Protein AF-A0A1G2M291-F1 (afdb_monomer_lite)

Organism: NCBI:txid1802301

Sequence (105 aa):
MGYFELTREQKRWRAVFETLRLKPVAMWSKGFGILQIVGGILLIAGMFTQVAALFFAIISLAEIFIEYREPAILKRNIVFYLLIFVMSLSLLFSGAGFYAFDLPL

pLDDT: mean 79.16, std 12.07, range [50.78, 95.5]

Radius of gyration: 14.69 Å; chains: 1; bounding box: 37×26×37 Å

InterPro domains:
  IPR032808 DoxX family [PF07681] (16-66)

Foldseek 3Di:
DVVVVLVVQLVLQLVVCVVVVPPPSNVCSVVVVVLLVVLVVCLVQLHPLLVSLVVQLVVLVSVLVCCVVPVPSDDDHSVVSVVSNVVSVCCNVVPSPPPHPDDDD

Structure (mmCIF, N/CA/C/O backbone):
data_AF-A0A1G2M291-F1
#
_entry.id   AF-A0A1G2M291-F1
#
loop_
_atom_site.group_PDB
_atom_site.id
_atom_site.type_symbol
_atom_site.label_atom_id
_atom_site.label_alt_id
_atom_site.label_comp_id
_atom_site.label_asym_id
_atom_site.label_entity_id
_atom_site.label_seq_id
_atom_site.pdbx_PDB_ins_code
_atom_site.Cartn_x
_atom_site.Cartn_y
_atom_site.Cartn_z
_atom_site.occupancy
_atom_site.B_iso_or_equiv
_atom_site.auth_seq_id
_atom_site.auth_comp_id
_atom_site.auth_asym_id
_atom_site.auth_atom_id
_atom_site.pdbx_PDB_model_num
ATOM 1 N N . MET A 1 1 ? 8.135 -15.511 16.922 1.00 51.06 1 MET A N 1
ATOM 2 C CA . MET A 1 1 ? 7.365 -14.280 17.227 1.00 51.06 1 MET A CA 1
ATOM 3 C C . MET A 1 1 ? 6.412 -13.848 16.099 1.00 51.06 1 MET A C 1
ATOM 5 O O . MET A 1 1 ? 5.336 -13.371 16.430 1.00 51.06 1 MET A O 1
ATOM 9 N N . GLY A 1 2 ? 6.705 -14.083 14.809 1.00 53.91 2 GLY A N 1
ATOM 10 C CA . GLY A 1 2 ? 5.862 -13.608 13.686 1.00 53.91 2 GLY A CA 1
ATOM 11 C C . GLY A 1 2 ? 4.429 -14.171 13.564 1.00 53.91 2 GLY A C 1
ATOM 12 O O . GLY A 1 2 ? 3.543 -13.468 13.091 1.00 53.91 2 GLY A O 1
ATOM 13 N N . TYR A 1 3 ? 4.139 -15.388 14.047 1.00 53.00 3 TYR A N 1
ATOM 14 C CA . TYR A 1 3 ? 2.785 -15.976 13.942 1.00 53.00 3 TYR A CA 1
ATOM 15 C C . TYR A 1 3 ? 1.712 -15.197 14.737 1.00 53.00 3 TYR A C 1
ATOM 17 O O . TYR A 1 3 ? 0.544 -15.127 14.344 1.00 53.00 3 TYR A O 1
ATOM 25 N N . PHE A 1 4 ? 2.112 -14.553 15.839 1.00 55.66 4 PHE A N 1
ATOM 26 C CA . PHE A 1 4 ? 1.222 -13.713 16.646 1.00 55.66 4 PHE A CA 1
ATOM 27 C C . PHE A 1 4 ? 0.941 -12.347 16.005 1.00 55.66 4 PHE A C 1
ATOM 29 O O . PHE A 1 4 ? -0.071 -11.720 16.316 1.00 55.66 4 PHE A O 1
ATOM 36 N N . GLU A 1 5 ? 1.807 -11.876 15.105 1.00 60.31 5 GLU A N 1
ATOM 37 C CA . GLU A 1 5 ? 1.601 -10.608 14.400 1.00 60.31 5 GLU A CA 1
ATOM 38 C C . GLU A 1 5 ? 0.634 -10.778 13.228 1.00 60.31 5 GLU A C 1
ATOM 40 O O . GLU A 1 5 ? -0.327 -10.017 13.133 1.00 60.31 5 GLU A O 1
ATOM 45 N N . LEU A 1 6 ? 0.789 -11.857 12.451 1.00 61.41 6 LEU A N 1
ATOM 46 C CA . LEU A 1 6 ? -0.142 -12.243 11.381 1.00 61.41 6 LEU A CA 1
ATOM 47 C C . LEU A 1 6 ? -1.584 -12.390 11.890 1.00 61.41 6 LEU A C 1
ATOM 49 O O . LEU A 1 6 ? -2.534 -11.946 11.249 1.00 61.41 6 LEU A O 1
ATOM 53 N N . THR A 1 7 ? -1.767 -12.977 13.074 1.00 66.00 7 THR A N 1
ATOM 54 C CA . THR A 1 7 ? -3.100 -13.145 13.676 1.00 66.00 7 THR A CA 1
ATOM 55 C C . THR A 1 7 ? -3.695 -11.837 14.206 1.00 66.00 7 THR A C 1
ATOM 57 O O . THR A 1 7 ? -4.913 -11.657 14.145 1.00 66.00 7 THR A O 1
ATOM 60 N N . ARG A 1 8 ? -2.875 -10.897 14.697 1.00 68.50 8 ARG A N 1
ATOM 61 C CA . ARG A 1 8 ? -3.330 -9.550 15.097 1.00 68.50 8 ARG A CA 1
ATOM 62 C C . ARG A 1 8 ? -3.703 -8.699 13.887 1.00 68.50 8 ARG A C 1
ATOM 64 O O . ARG A 1 8 ? -4.733 -8.031 13.906 1.00 68.50 8 ARG A O 1
ATOM 71 N N . GLU A 1 9 ? -2.905 -8.767 12.831 1.00 70.69 9 GLU A N 1
ATOM 72 C CA . GLU A 1 9 ? -3.157 -8.072 11.574 1.00 70.69 9 GLU A CA 1
ATOM 73 C C . GLU A 1 9 ? -4.427 -8.584 10.887 1.00 70.69 9 GLU A C 1
ATOM 75 O O . GLU A 1 9 ? -5.279 -7.786 10.501 1.00 70.69 9 GLU A O 1
ATOM 80 N N . GLN A 1 10 ? -4.647 -9.904 10.863 1.00 70.81 10 GLN A N 1
ATOM 81 C CA . GLN A 1 10 ? -5.901 -10.487 10.377 1.00 70.81 10 GLN A CA 1
ATOM 82 C C . GLN A 1 10 ? -7.130 -9.988 11.147 1.00 70.81 10 GLN A C 1
ATOM 84 O O . GLN A 1 10 ? -8.150 -9.695 10.528 1.00 70.81 10 GLN A O 1
ATOM 89 N N . LYS A 1 11 ? -7.064 -9.874 12.482 1.00 75.00 11 LYS A N 1
ATOM 90 C CA . LYS A 1 11 ? -8.174 -9.319 13.281 1.00 75.00 11 LYS A CA 1
ATOM 91 C C . LYS A 1 11 ? -8.475 -7.865 12.912 1.00 75.00 11 LYS A C 1
ATOM 93 O O . LYS A 1 11 ? -9.639 -7.485 12.866 1.00 75.00 11 LYS A O 1
ATOM 98 N N . ARG A 1 12 ? -7.444 -7.078 12.609 1.00 73.56 12 ARG A N 1
ATOM 99 C CA . ARG A 1 12 ? -7.582 -5.667 12.234 1.00 73.56 12 ARG A CA 1
ATOM 100 C C . ARG A 1 12 ? -8.198 -5.501 10.850 1.00 73.56 12 ARG A C 1
ATOM 102 O O . ARG A 1 12 ? -9.154 -4.751 10.697 1.00 73.56 12 ARG A O 1
ATOM 109 N N . TRP A 1 13 ? -7.721 -6.273 9.873 1.00 70.44 13 TRP A N 1
ATOM 110 C CA . TRP A 1 13 ? -8.335 -6.316 8.546 1.00 70.44 13 TRP A CA 1
ATOM 111 C C . TRP A 1 13 ? -9.792 -6.759 8.618 1.00 70.44 13 TRP A C 1
ATOM 113 O O . TRP A 1 13 ? -10.624 -6.207 7.912 1.00 70.44 13 TRP A O 1
ATOM 123 N N . ARG A 1 14 ? -10.139 -7.689 9.516 1.00 75.06 14 ARG A N 1
ATOM 124 C CA . ARG A 1 14 ? -11.546 -8.036 9.750 1.00 75.06 14 ARG A CA 1
ATOM 125 C C . ARG A 1 14 ? -12.369 -6.850 10.244 1.00 75.06 14 ARG A C 1
ATOM 127 O O . ARG A 1 14 ? -13.426 -6.620 9.676 1.00 75.06 14 ARG A O 1
ATOM 134 N N . ALA A 1 15 ? -11.875 -6.082 11.215 1.00 74.69 15 ALA A N 1
ATOM 135 C CA . ALA A 1 15 ? -12.567 -4.882 11.692 1.00 74.69 15 ALA A CA 1
ATOM 136 C C . ALA A 1 15 ? -12.787 -3.854 10.564 1.00 74.69 15 ALA A C 1
ATOM 138 O O . ALA A 1 15 ? -13.878 -3.312 10.434 1.00 74.69 15 ALA A O 1
ATOM 139 N N . VAL A 1 16 ? -11.792 -3.660 9.690 1.00 70.62 16 VAL A N 1
ATOM 140 C CA . VAL A 1 16 ? -11.902 -2.784 8.508 1.00 70.62 16 VAL A CA 1
ATOM 141 C C . VAL A 1 16 ? -12.916 -3.315 7.486 1.00 70.62 16 VAL A C 1
ATOM 143 O O . VAL A 1 16 ? -13.743 -2.572 6.969 1.00 70.62 16 VAL A O 1
ATOM 146 N N . PHE A 1 17 ? -12.897 -4.612 7.180 1.00 74.75 17 PHE A N 1
ATOM 147 C CA . PHE A 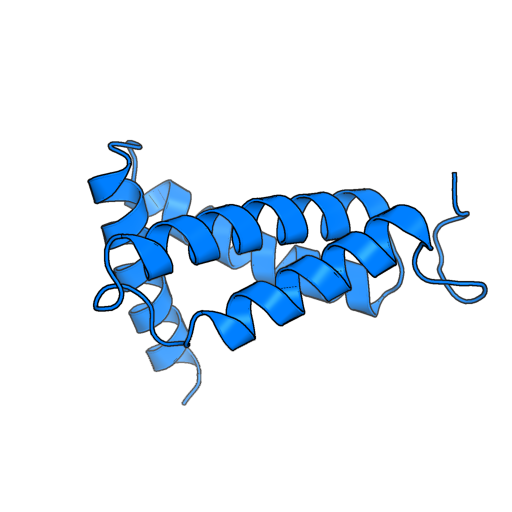1 17 ? -13.870 -5.198 6.254 1.00 74.75 17 PHE A CA 1
ATOM 148 C C . PHE A 1 17 ? -15.293 -5.212 6.837 1.00 74.75 17 PHE A C 1
ATOM 150 O O . PHE A 1 17 ? -16.260 -5.096 6.083 1.00 74.75 17 PHE A O 1
ATOM 157 N N . GLU A 1 18 ? -15.437 -5.314 8.161 1.00 76.25 18 GLU A N 1
ATOM 158 C CA . GLU A 1 18 ? -16.716 -5.185 8.866 1.00 76.25 18 GLU A CA 1
ATOM 159 C C . GLU A 1 18 ? -17.269 -3.757 8.798 1.00 76.25 18 GLU A C 1
ATOM 161 O O . GLU A 1 18 ? -18.445 -3.598 8.459 1.00 76.25 18 GLU A O 1
ATOM 166 N N . THR A 1 19 ? -16.444 -2.726 9.026 1.00 71.88 19 THR A N 1
AT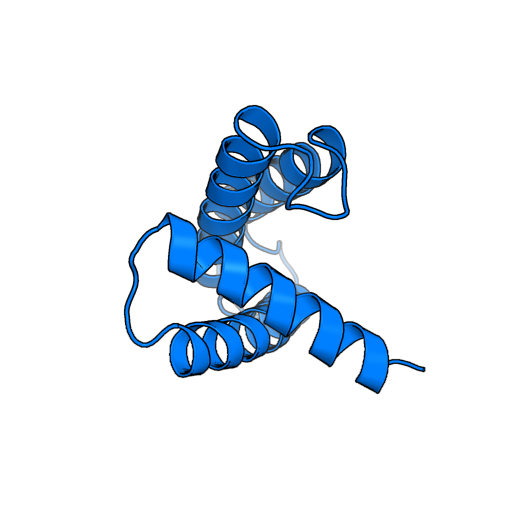OM 167 C CA . THR A 1 19 ? -16.868 -1.321 8.866 1.00 71.88 19 THR A CA 1
ATOM 168 C C . THR A 1 19 ? -17.224 -0.997 7.416 1.00 71.88 19 THR A C 1
ATOM 170 O O . THR A 1 19 ? -18.214 -0.312 7.162 1.00 71.88 19 THR A O 1
ATOM 173 N N . LEU A 1 20 ? -16.509 -1.581 6.452 1.00 69.25 20 LEU A N 1
ATOM 174 C CA . LEU A 1 20 ? -16.811 -1.471 5.020 1.00 69.25 20 LEU A CA 1
ATOM 175 C C . LEU A 1 20 ? -17.977 -2.371 4.553 1.00 69.25 20 LEU A C 1
ATOM 177 O O . LEU A 1 20 ? -18.319 -2.359 3.372 1.00 69.25 20 LEU A O 1
ATOM 181 N N . ARG A 1 21 ? -18.606 -3.152 5.451 1.00 70.75 21 ARG A N 1
ATOM 182 C CA . ARG A 1 21 ? -19.682 -4.129 5.159 1.00 70.75 21 ARG A CA 1
ATOM 183 C C . ARG A 1 21 ? -19.342 -5.161 4.066 1.00 70.75 21 ARG A C 1
ATOM 185 O O . ARG A 1 21 ? -20.242 -5.752 3.465 1.00 70.75 21 ARG A O 1
ATOM 192 N N . LEU A 1 22 ? -18.063 -5.448 3.839 1.00 65.31 22 LEU A N 1
ATOM 193 C CA . LEU A 1 22 ? -17.606 -6.396 2.823 1.00 65.31 22 LEU A CA 1
ATOM 194 C C . LEU A 1 22 ? -17.673 -7.836 3.356 1.00 65.31 22 LEU A C 1
ATOM 196 O O . LEU A 1 22 ? -16.783 -8.313 4.060 1.00 65.31 22 LEU A O 1
ATOM 200 N N . LYS A 1 23 ? -18.742 -8.563 3.014 1.00 65.94 23 LYS A N 1
ATOM 201 C CA . LYS A 1 23 ? -18.866 -10.005 3.293 1.00 65.94 23 LYS A CA 1
ATOM 202 C C . LYS A 1 23 ? -18.339 -10.827 2.104 1.00 65.94 23 LYS A C 1
ATOM 204 O O . LYS A 1 23 ? -18.609 -10.451 0.967 1.00 65.94 23 LYS A O 1
ATOM 209 N N . PRO A 1 24 ? -17.642 -11.962 2.320 1.00 68.38 24 PRO A N 1
ATOM 210 C CA . PRO A 1 24 ? -17.239 -12.571 3.595 1.00 68.38 24 PRO A CA 1
ATOM 211 C C . PRO A 1 24 ? -15.868 -12.092 4.131 1.00 68.38 24 PRO A C 1
ATOM 213 O O . PRO A 1 24 ? -14.806 -12.446 3.621 1.00 68.38 24 PRO A O 1
ATOM 216 N N . VAL A 1 25 ? -15.900 -11.360 5.249 1.00 65.25 25 VAL A N 1
ATOM 217 C CA . VAL A 1 25 ? -14.772 -10.695 5.945 1.00 65.25 25 VAL A CA 1
ATOM 218 C C . VAL A 1 25 ? -13.567 -11.623 6.205 1.00 65.25 25 VAL A C 1
ATOM 220 O O . VAL A 1 25 ? -12.406 -11.249 6.023 1.00 65.25 25 VAL A O 1
ATOM 223 N N . ALA A 1 26 ? -13.814 -12.870 6.620 1.00 65.94 26 ALA A N 1
ATOM 224 C CA . ALA A 1 26 ? -12.752 -13.819 6.965 1.00 65.94 26 ALA A CA 1
ATOM 225 C C . ALA A 1 26 ? -11.940 -14.296 5.748 1.00 65.94 26 ALA A C 1
ATOM 227 O O . ALA A 1 26 ? -10.743 -14.552 5.880 1.00 65.94 26 ALA A O 1
ATOM 228 N N . MET A 1 27 ? -12.573 -14.399 4.577 1.00 70.88 27 MET A N 1
ATOM 229 C CA . MET A 1 27 ? -11.906 -14.785 3.333 1.00 70.88 27 MET A CA 1
ATOM 230 C C . MET A 1 27 ? -11.118 -13.604 2.766 1.00 70.88 27 MET A C 1
ATOM 232 O O . MET A 1 27 ? -9.930 -13.755 2.484 1.00 70.88 27 MET A O 1
ATOM 236 N N . TRP A 1 28 ? -11.739 -12.418 2.717 1.00 70.25 28 TRP A N 1
ATOM 237 C CA . TRP A 1 28 ? -11.087 -11.184 2.271 1.00 70.25 28 TRP A CA 1
ATOM 238 C C . TRP A 1 28 ? -9.851 -10.858 3.114 1.00 70.25 28 TRP A C 1
ATOM 240 O O . TRP A 1 28 ? -8.785 -10.654 2.550 1.00 70.25 28 TRP A O 1
ATOM 250 N N . SER A 1 29 ? -9.929 -10.945 4.449 1.00 71.94 29 SER A N 1
ATOM 251 C CA . SER A 1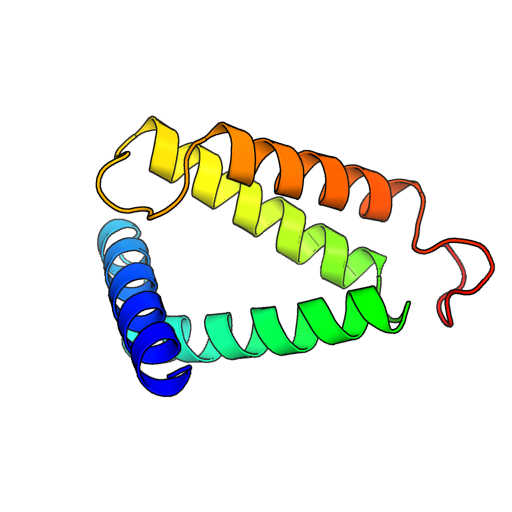 29 ? -8.769 -10.691 5.329 1.00 71.94 29 SER A CA 1
ATOM 252 C C . SER A 1 29 ? -7.574 -11.623 5.087 1.00 71.94 29 SER A C 1
ATOM 254 O O . SER A 1 29 ? -6.430 -11.177 5.145 1.00 71.94 29 SER A O 1
ATOM 256 N N . LYS A 1 30 ? -7.811 -12.908 4.788 1.00 75.44 30 LYS A N 1
ATOM 257 C CA . LYS A 1 30 ? -6.731 -13.857 4.473 1.00 75.44 30 LYS A CA 1
ATOM 258 C C . LYS A 1 30 ? -6.149 -13.603 3.086 1.00 75.44 30 LYS A C 1
ATOM 260 O O . LYS A 1 30 ? -4.930 -13.565 2.948 1.00 75.44 30 LYS A O 1
ATOM 265 N N . GLY A 1 31 ? -7.011 -13.415 2.085 1.00 79.56 31 GLY A N 1
ATOM 266 C CA . GLY A 1 31 ? -6.592 -13.131 0.712 1.00 79.56 31 GLY A CA 1
ATOM 267 C C . GLY A 1 31 ? -5.777 -11.844 0.621 1.00 79.56 31 GLY A C 1
ATOM 268 O O . GLY A 1 31 ? -4.741 -11.815 -0.033 1.00 79.56 31 GLY A O 1
ATOM 269 N N . PHE A 1 32 ? -6.182 -10.816 1.364 1.00 80.19 32 PHE A N 1
ATOM 270 C CA . PHE A 1 32 ? -5.489 -9.534 1.411 1.00 80.19 32 PHE A CA 1
ATOM 271 C C . PHE A 1 32 ? -4.086 -9.640 2.014 1.00 80.19 32 PHE A C 1
ATOM 273 O O . PHE A 1 32 ? -3.140 -9.092 1.459 1.00 80.19 32 PHE A O 1
ATOM 280 N N . GLY A 1 33 ? -3.927 -10.401 3.104 1.00 82.50 33 GLY A N 1
ATOM 281 C CA . GLY A 1 33 ? -2.608 -10.651 3.692 1.00 82.50 33 GLY A CA 1
ATOM 282 C C . GLY A 1 33 ? -1.672 -11.401 2.738 1.00 82.50 33 GLY A C 1
ATOM 283 O O . GLY A 1 33 ? -0.501 -11.053 2.622 1.00 82.50 33 GLY A O 1
ATOM 284 N N . ILE A 1 34 ? -2.191 -12.390 2.001 1.00 85.44 34 ILE A N 1
ATOM 285 C CA . ILE A 1 34 ? -1.411 -13.105 0.977 1.00 85.44 34 ILE A CA 1
ATOM 286 C C . ILE A 1 34 ? -1.017 -12.150 -0.156 1.00 85.44 34 ILE A C 1
ATOM 288 O O . ILE A 1 34 ? 0.149 -12.124 -0.541 1.00 85.44 34 ILE A O 1
ATOM 292 N N . LEU A 1 35 ? -1.953 -11.335 -0.651 1.00 86.12 35 LEU A N 1
ATOM 293 C CA . LEU A 1 35 ? -1.687 -10.346 -1.699 1.00 86.12 35 LEU A CA 1
ATOM 294 C C . LEU A 1 35 ? -0.649 -9.304 -1.277 1.00 86.12 35 LEU A C 1
ATOM 296 O O . LEU A 1 35 ? 0.184 -8.937 -2.094 1.00 86.12 35 LEU A O 1
ATOM 300 N N . GLN A 1 36 ? -0.645 -8.860 -0.018 1.00 86.81 36 GLN A N 1
ATOM 301 C CA . GLN A 1 36 ? 0.392 -7.952 0.481 1.00 86.81 36 GLN A CA 1
ATOM 302 C C . GLN A 1 36 ? 1.772 -8.606 0.512 1.00 86.81 36 GLN A C 1
ATOM 304 O O . GLN A 1 36 ? 2.747 -7.983 0.103 1.00 86.81 36 GLN A O 1
ATOM 309 N N . ILE A 1 37 ? 1.870 -9.862 0.956 1.00 87.94 37 ILE A N 1
ATOM 310 C CA . ILE A 1 37 ? 3.151 -10.580 0.982 1.00 87.94 37 ILE A CA 1
ATOM 311 C C . ILE A 1 37 ? 3.659 -10.798 -0.445 1.00 87.94 37 ILE A C 1
ATOM 313 O O . ILE A 1 37 ? 4.797 -10.452 -0.754 1.00 87.94 37 ILE A O 1
ATOM 317 N N . VAL A 1 38 ? 2.808 -11.329 -1.326 1.00 89.31 38 VAL A N 1
ATOM 318 C CA . VAL A 1 38 ? 3.163 -11.588 -2.728 1.00 89.31 38 VAL A CA 1
ATOM 319 C C . VAL A 1 38 ? 3.487 -10.281 -3.452 1.00 89.31 38 VAL A C 1
ATOM 321 O O . VAL A 1 38 ? 4.519 -10.191 -4.105 1.00 89.31 38 VAL A O 1
ATOM 324 N N . GLY A 1 39 ? 2.662 -9.247 -3.288 1.00 86.50 39 GLY A N 1
ATOM 325 C CA . GLY A 1 39 ? 2.884 -7.928 -3.877 1.00 86.50 39 GLY A CA 1
ATOM 326 C C . GLY A 1 39 ? 4.173 -7.272 -3.385 1.00 86.50 39 GLY A C 1
ATOM 327 O O . GLY A 1 39 ? 4.897 -6.679 -4.178 1.00 86.50 39 GLY A O 1
ATOM 328 N N . GLY A 1 40 ? 4.497 -7.405 -2.096 1.00 85.81 40 GLY A N 1
ATOM 329 C CA . GLY A 1 40 ? 5.755 -6.909 -1.539 1.00 85.81 40 GLY A CA 1
ATOM 330 C C . GLY A 1 40 ? 6.969 -7.619 -2.142 1.00 85.81 40 GLY A C 1
ATOM 331 O O . GLY A 1 40 ? 7.942 -6.965 -2.504 1.00 85.81 40 GLY A O 1
ATOM 332 N N . ILE A 1 41 ? 6.891 -8.942 -2.324 1.00 88.00 41 ILE A N 1
ATOM 333 C CA . ILE A 1 41 ? 7.938 -9.724 -3.001 1.00 88.00 41 ILE A CA 1
ATOM 334 C C . ILE A 1 41 ? 8.090 -9.280 -4.460 1.00 88.00 41 ILE A C 1
ATOM 336 O O . ILE A 1 41 ? 9.216 -9.103 -4.915 1.00 88.00 41 ILE A O 1
ATOM 340 N N . LEU 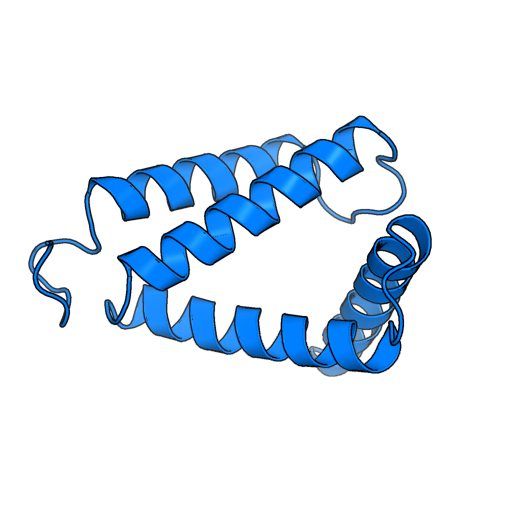A 1 42 ? 6.984 -9.060 -5.176 1.00 85.12 42 LEU A N 1
ATOM 341 C CA . LEU A 1 42 ? 6.994 -8.584 -6.564 1.00 85.12 42 LEU A CA 1
ATOM 342 C C . LEU A 1 42 ? 7.669 -7.211 -6.701 1.00 85.12 42 LEU A C 1
ATOM 344 O O . LEU A 1 42 ? 8.513 -7.034 -7.579 1.00 85.12 42 LEU A O 1
ATOM 348 N N . LEU A 1 43 ? 7.379 -6.274 -5.790 1.00 84.00 43 LEU A N 1
ATOM 349 C CA . LEU A 1 43 ? 8.055 -4.973 -5.753 1.00 84.00 43 LEU A CA 1
ATOM 350 C C . LEU A 1 43 ? 9.560 -5.101 -5.492 1.00 84.00 43 LEU A C 1
ATOM 352 O O . LEU A 1 43 ? 10.340 -4.420 -6.150 1.00 84.00 43 LEU A O 1
ATOM 356 N N . ILE A 1 44 ? 9.978 -5.980 -4.574 1.00 85.00 44 ILE A N 1
ATOM 357 C CA . ILE A 1 44 ? 11.404 -6.217 -4.280 1.00 85.00 44 ILE A CA 1
ATOM 358 C C . ILE A 1 44 ? 12.111 -6.869 -5.473 1.00 85.00 44 ILE A C 1
ATOM 360 O O . ILE A 1 44 ? 13.239 -6.504 -5.794 1.00 85.00 44 ILE A O 1
ATOM 364 N N . ALA A 1 45 ? 11.455 -7.825 -6.131 1.00 84.19 45 ALA A N 1
ATOM 365 C CA . ALA A 1 45 ? 11.985 -8.505 -7.307 1.00 84.19 45 ALA A CA 1
ATOM 366 C C . ALA A 1 45 ? 12.023 -7.608 -8.557 1.00 84.19 45 ALA A C 1
ATOM 368 O O . ALA A 1 45 ? 12.640 -7.985 -9.550 1.00 84.19 45 ALA A O 1
ATOM 369 N N . GLY A 1 46 ? 11.359 -6.447 -8.536 1.00 78.38 46 GLY A N 1
ATOM 370 C CA . GLY A 1 46 ? 11.257 -5.574 -9.702 1.00 78.38 46 GLY A CA 1
ATOM 371 C C . GLY A 1 46 ? 10.402 -6.177 -10.824 1.00 78.38 46 GLY A C 1
ATOM 372 O O . GLY A 1 46 ? 10.697 -5.951 -11.995 1.00 78.38 46 GLY A O 1
ATOM 373 N N . MET A 1 47 ? 9.379 -6.970 -10.481 1.00 79.56 47 MET A N 1
ATOM 374 C CA . MET A 1 47 ? 8.444 -7.603 -11.422 1.00 79.56 47 MET A CA 1
ATOM 375 C C . MET A 1 47 ? 7.014 -7.117 -11.186 1.00 79.56 47 MET A C 1
ATOM 377 O O . MET A 1 47 ? 6.594 -6.975 -10.037 1.00 79.56 47 MET A O 1
ATOM 381 N N . PHE A 1 48 ? 6.237 -6.920 -12.253 1.00 81.19 48 PHE A N 1
ATOM 382 C CA . PHE A 1 48 ? 4.861 -6.406 -12.198 1.00 81.19 48 PHE A CA 1
ATOM 383 C C . PHE A 1 48 ? 4.738 -5.142 -11.338 1.00 81.19 48 PHE A C 1
ATOM 385 O O . PHE A 1 48 ? 3.766 -4.959 -10.595 1.00 81.19 48 PHE A O 1
ATOM 392 N N . THR A 1 49 ? 5.748 -4.269 -11.394 1.00 84.69 49 THR A N 1
ATOM 393 C CA . THR A 1 49 ? 5.932 -3.227 -10.375 1.00 84.69 49 THR A CA 1
ATOM 394 C C . THR A 1 49 ? 4.861 -2.169 -10.453 1.00 84.69 49 THR A C 1
ATOM 396 O O . THR A 1 49 ? 4.438 -1.668 -9.421 1.00 84.69 49 THR A O 1
ATOM 399 N N . GLN A 1 50 ? 4.362 -1.874 -11.651 1.00 82.62 50 GLN A N 1
ATOM 400 C CA . GLN A 1 50 ? 3.265 -0.928 -11.837 1.00 82.62 50 GLN A CA 1
ATOM 401 C C . GLN A 1 50 ? 1.959 -1.455 -11.223 1.00 82.62 50 GLN A C 1
ATOM 403 O O . GLN A 1 50 ? 1.290 -0.736 -10.484 1.00 82.62 50 GLN A O 1
ATOM 408 N N . VAL A 1 51 ? 1.619 -2.732 -11.445 1.00 86.62 51 VAL A N 1
ATOM 409 C CA . VAL A 1 51 ? 0.404 -3.348 -10.875 1.00 86.62 51 VAL A CA 1
ATOM 410 C C . VAL A 1 51 ? 0.512 -3.449 -9.354 1.00 86.62 51 VAL A C 1
ATOM 412 O O . VAL A 1 51 ? -0.429 -3.098 -8.639 1.00 86.62 51 VAL A O 1
ATOM 415 N N . ALA A 1 52 ? 1.667 -3.882 -8.845 1.00 89.06 52 ALA A N 1
ATOM 416 C CA . ALA A 1 52 ? 1.906 -3.969 -7.411 1.00 89.06 52 ALA A CA 1
ATOM 417 C C . ALA A 1 52 ? 1.910 -2.577 -6.753 1.00 89.06 52 ALA A C 1
ATOM 419 O O . ALA A 1 52 ? 1.264 -2.387 -5.724 1.00 89.06 52 ALA A O 1
ATOM 420 N N . ALA A 1 53 ? 2.553 -1.580 -7.365 1.00 90.06 53 ALA A N 1
ATOM 421 C CA . ALA A 1 53 ? 2.564 -0.204 -6.873 1.00 90.06 53 ALA A CA 1
ATOM 422 C C . ALA A 1 53 ? 1.158 0.408 -6.856 1.00 90.06 53 ALA A C 1
ATOM 424 O O . ALA A 1 53 ? 0.784 1.037 -5.868 1.00 90.06 53 ALA A O 1
ATOM 425 N N . LEU A 1 54 ? 0.343 0.170 -7.890 1.00 90.56 54 LEU A N 1
ATOM 426 C CA . LEU A 1 54 ? -1.052 0.612 -7.917 1.00 90.56 54 LEU A CA 1
ATOM 427 C C . LEU A 1 54 ? -1.864 -0.031 -6.787 1.00 90.56 54 LEU A C 1
ATOM 429 O O . LEU A 1 54 ? -2.607 0.659 -6.088 1.00 90.56 54 LEU A O 1
ATOM 433 N N . PHE A 1 55 ? -1.695 -1.337 -6.576 1.00 91.44 55 PHE A N 1
ATOM 434 C CA . PHE A 1 55 ? -2.329 -2.050 -5.471 1.00 91.44 55 PHE A CA 1
ATOM 435 C C . PHE A 1 55 ? -1.958 -1.423 -4.119 1.00 91.44 55 PHE A C 1
ATOM 437 O O . PHE A 1 55 ? -2.851 -1.052 -3.357 1.00 91.44 55 PHE A O 1
ATOM 444 N N . PHE A 1 56 ? -0.669 -1.209 -3.838 1.00 91.88 56 PHE A N 1
ATOM 445 C CA . PHE A 1 56 ? -0.236 -0.580 -2.585 1.00 91.88 56 PHE A CA 1
ATOM 446 C C . PHE A 1 56 ? -0.659 0.888 -2.457 1.00 91.88 56 PHE A C 1
ATOM 448 O O . PHE A 1 56 ? -0.990 1.321 -1.351 1.00 91.88 56 PHE A O 1
ATOM 455 N N . ALA A 1 57 ? -0.729 1.643 -3.555 1.00 93.38 57 ALA A N 1
ATOM 456 C CA . ALA A 1 57 ? -1.235 3.014 -3.553 1.00 93.38 57 ALA A CA 1
ATOM 457 C C . ALA A 1 57 ? -2.721 3.065 -3.156 1.00 93.38 57 ALA A C 1
ATOM 459 O O . ALA A 1 57 ? -3.105 3.857 -2.299 1.00 93.38 57 ALA A O 1
ATOM 460 N N . ILE A 1 58 ? -3.560 2.182 -3.705 1.00 92.31 58 ILE A N 1
ATOM 461 C CA . ILE A 1 58 ? -4.987 2.116 -3.346 1.00 92.31 58 ILE A CA 1
ATOM 462 C C . ILE A 1 58 ? -5.161 1.727 -1.873 1.00 92.31 58 ILE A C 1
ATOM 464 O O . ILE A 1 58 ? -5.976 2.323 -1.167 1.00 92.31 58 ILE A O 1
ATOM 468 N N . ILE A 1 59 ? -4.386 0.752 -1.390 1.00 90.69 59 ILE A N 1
ATOM 469 C CA . ILE A 1 59 ? -4.480 0.290 0.002 1.00 90.69 59 ILE A CA 1
ATOM 470 C C . ILE A 1 59 ? -4.063 1.385 0.969 1.00 90.69 59 ILE A C 1
ATOM 472 O O . ILE A 1 59 ? -4.804 1.687 1.899 1.00 90.69 59 ILE A O 1
ATOM 476 N N . SER A 1 60 ? -2.899 1.987 0.745 1.00 91.69 60 SER A N 1
ATOM 477 C CA . SER A 1 60 ? -2.396 3.044 1.619 1.00 91.69 60 SER A CA 1
ATOM 478 C C . SER A 1 60 ? -3.310 4.268 1.606 1.00 91.69 60 SER A C 1
ATOM 480 O O . SER A 1 60 ? -3.516 4.868 2.655 1.00 91.69 60 SER A O 1
ATOM 482 N N . LEU A 1 61 ? -3.962 4.586 0.481 1.00 92.88 61 LEU A N 1
ATOM 483 C CA . LEU A 1 61 ? -4.999 5.618 0.432 1.00 92.88 61 LEU A CA 1
ATOM 484 C C . LEU A 1 61 ? -6.216 5.265 1.304 1.00 92.88 61 LEU A C 1
ATOM 486 O O 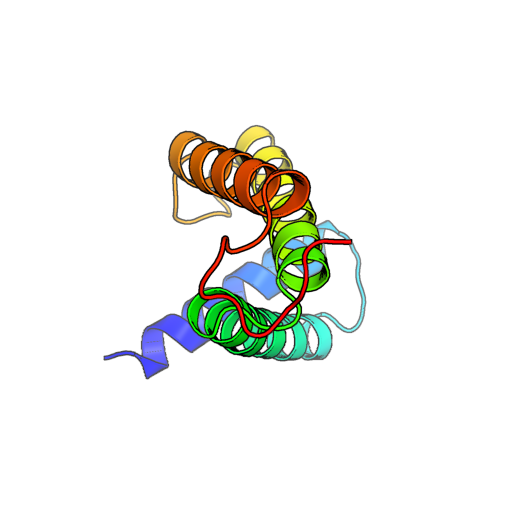. LEU A 1 61 ? -6.706 6.113 2.054 1.00 92.88 61 LEU A O 1
ATOM 490 N N . ALA A 1 62 ? -6.690 4.018 1.240 1.00 89.06 62 ALA A N 1
ATOM 491 C CA . ALA A 1 62 ? -7.775 3.546 2.096 1.00 89.06 62 ALA A CA 1
ATOM 492 C C . ALA A 1 62 ? -7.376 3.572 3.582 1.00 89.06 62 ALA A C 1
ATOM 494 O O . ALA A 1 62 ? -8.167 4.002 4.418 1.00 89.06 62 ALA A O 1
ATOM 495 N N . GLU A 1 63 ? -6.146 3.176 3.916 1.00 89.00 63 GLU A N 1
ATOM 496 C CA . GLU A 1 63 ? -5.619 3.237 5.282 1.00 89.00 63 GLU A CA 1
ATOM 497 C C . GLU A 1 63 ? -5.483 4.679 5.785 1.00 89.00 63 GLU A C 1
ATOM 499 O O . GLU A 1 63 ? -5.856 4.941 6.922 1.00 89.00 63 GLU A O 1
ATOM 504 N N . ILE A 1 64 ? -5.051 5.634 4.951 1.00 91.81 64 ILE A N 1
ATOM 505 C CA . ILE A 1 64 ? -5.046 7.067 5.298 1.00 91.81 64 ILE A CA 1
ATOM 506 C C . ILE A 1 64 ? -6.464 7.543 5.620 1.00 91.81 64 ILE A C 1
ATOM 508 O O . ILE A 1 64 ? -6.671 8.231 6.618 1.00 91.81 64 ILE A O 1
ATOM 512 N N . PHE A 1 65 ? -7.448 7.177 4.794 1.00 88.44 65 PHE A N 1
ATOM 513 C CA . PHE A 1 65 ? -8.838 7.571 5.017 1.00 88.44 65 PHE A CA 1
ATOM 514 C C . PHE A 1 65 ? -9.405 6.972 6.310 1.00 88.44 65 PHE A C 1
ATOM 516 O O . PHE A 1 65 ? -10.088 7.670 7.062 1.00 88.44 65 PHE A O 1
ATOM 523 N N . ILE A 1 66 ? -9.104 5.701 6.588 1.00 86.56 66 ILE A N 1
ATOM 524 C CA . ILE A 1 66 ? -9.516 5.026 7.823 1.00 86.56 66 ILE A CA 1
ATOM 525 C C . ILE A 1 66 ? -8.817 5.649 9.030 1.00 86.56 66 ILE A C 1
ATOM 527 O O . ILE A 1 66 ? -9.496 5.955 9.997 1.00 86.56 66 ILE A O 1
ATOM 531 N N . GLU A 1 67 ? -7.510 5.903 8.974 1.00 88.62 67 GLU A N 1
ATOM 532 C CA . GLU A 1 67 ? -6.755 6.538 10.063 1.00 88.62 67 GLU A CA 1
ATOM 533 C C . GLU A 1 67 ? -7.285 7.941 10.372 1.00 88.62 67 GLU A C 1
ATOM 535 O O . GLU A 1 67 ? -7.412 8.328 11.530 1.00 88.62 67 GLU A O 1
ATOM 540 N N . TYR A 1 68 ? -7.647 8.700 9.334 1.00 87.75 68 TYR A N 1
ATOM 541 C CA . TYR A 1 68 ? -8.232 10.028 9.486 1.00 87.75 68 TYR A CA 1
ATOM 542 C C . TYR A 1 68 ? -9.618 9.993 10.151 1.00 87.75 68 TYR A C 1
ATOM 544 O O . TYR A 1 68 ? -9.969 10.905 10.897 1.00 87.75 68 TYR A O 1
ATOM 552 N N . ARG A 1 69 ? -10.421 8.956 9.878 1.00 85.31 69 ARG A N 1
ATOM 553 C CA . ARG A 1 69 ? -11.773 8.797 10.439 1.00 85.31 69 ARG A CA 1
ATOM 554 C C . ARG A 1 69 ? -11.772 8.134 11.816 1.00 85.31 69 ARG A C 1
ATOM 556 O O . ARG A 1 69 ? -12.526 8.554 12.687 1.00 85.31 69 ARG A O 1
ATOM 563 N N . GLU A 1 70 ? -10.957 7.103 11.992 1.00 84.62 70 GLU A N 1
ATOM 564 C CA . GLU A 1 70 ? -10.936 6.196 13.138 1.00 84.62 70 GLU A CA 1
ATOM 565 C C . GLU A 1 70 ? -9.492 5.771 13.489 1.00 84.62 70 GLU A C 1
ATOM 567 O O . GLU A 1 70 ? -9.097 4.619 13.271 1.00 84.62 70 GLU A O 1
ATOM 572 N N . PRO A 1 71 ? -8.696 6.669 14.101 1.00 81.44 71 PRO A N 1
ATOM 573 C CA . PRO A 1 71 ? -7.276 6.427 14.395 1.00 81.44 71 PRO A CA 1
ATOM 574 C C . PRO A 1 71 ? -7.025 5.292 15.405 1.00 81.44 71 PRO A C 1
ATOM 576 O O . PRO A 1 71 ? -5.903 4.831 15.579 1.00 81.44 71 PRO A O 1
ATOM 579 N N . ALA A 1 72 ? -8.063 4.812 16.099 1.00 80.81 72 ALA A N 1
ATOM 580 C CA . ALA A 1 72 ? -7.955 3.696 17.041 1.00 80.81 72 ALA A CA 1
ATOM 581 C C . ALA A 1 72 ? -7.921 2.314 16.357 1.00 80.81 72 ALA A C 1
ATOM 583 O O . ALA A 1 72 ? -7.570 1.320 16.999 1.00 80.81 72 ALA A O 1
ATOM 584 N N . ILE A 1 73 ? -8.314 2.224 15.080 1.00 78.00 73 ILE A N 1
ATOM 585 C CA . ILE A 1 73 ? -8.412 0.947 14.360 1.00 78.00 73 ILE A CA 1
ATOM 586 C C . ILE A 1 73 ? -7.042 0.491 13.863 1.00 78.00 73 ILE A C 1
ATOM 588 O O . ILE A 1 73 ? -6.743 -0.705 13.893 1.00 78.00 73 ILE A O 1
ATOM 592 N N . LEU A 1 74 ? -6.211 1.413 13.381 1.00 80.69 74 LEU A N 1
ATOM 593 C CA . LEU A 1 74 ? -4.924 1.117 12.763 1.00 80.69 74 LEU A CA 1
ATOM 594 C C . LEU A 1 74 ? -3.779 1.215 13.790 1.00 80.69 74 LEU A C 1
ATOM 596 O O . LEU A 1 74 ? -3.887 1.829 14.843 1.00 80.69 74 LEU A O 1
ATOM 600 N N . LYS A 1 75 ? -2.669 0.508 13.534 1.00 81.31 75 LYS A N 1
ATOM 601 C CA . LYS A 1 75 ? -1.523 0.430 14.479 1.00 81.31 75 LYS A CA 1
ATOM 602 C C . LYS A 1 75 ? -0.507 1.551 14.256 1.00 81.31 75 LYS A C 1
ATOM 604 O O . LYS A 1 75 ? 0.332 1.797 15.120 1.00 81.31 75 LYS A O 1
ATOM 609 N N . ARG A 1 76 ? -0.464 2.101 13.043 1.00 86.88 76 ARG A N 1
ATOM 610 C CA . ARG A 1 76 ? 0.539 3.079 12.607 1.00 86.88 76 ARG A CA 1
ATOM 611 C C . ARG A 1 76 ? -0.120 4.446 12.501 1.00 86.88 76 ARG A C 1
ATOM 613 O O . ARG A 1 76 ? -1.333 4.523 12.454 1.00 86.88 76 ARG A O 1
ATOM 620 N N . ASN A 1 77 ? 0.691 5.495 12.470 1.00 89.12 77 ASN A N 1
ATOM 621 C CA . ASN A 1 77 ? 0.193 6.857 12.338 1.00 89.12 77 ASN A CA 1
ATOM 622 C C . ASN A 1 77 ? -0.074 7.221 10.871 1.00 89.12 77 ASN A C 1
ATOM 624 O O . ASN A 1 77 ? 0.460 6.609 9.945 1.00 89.12 77 ASN A O 1
ATOM 628 N N . ILE A 1 78 ? -0.831 8.298 10.669 1.00 90.25 78 ILE A N 1
ATOM 629 C CA . ILE A 1 78 ? -1.152 8.826 9.338 1.00 90.25 78 ILE A CA 1
ATOM 630 C C . ILE A 1 78 ? 0.088 9.100 8.471 1.00 90.25 78 ILE A C 1
ATOM 632 O O . ILE A 1 78 ? 0.066 8.855 7.269 1.00 90.25 78 ILE A O 1
ATOM 636 N N . VAL A 1 79 ? 1.194 9.545 9.081 1.00 93.38 79 VAL A N 1
ATOM 637 C CA . VAL A 1 79 ? 2.450 9.845 8.372 1.00 93.38 79 VAL A CA 1
ATOM 638 C C . VAL A 1 79 ? 3.050 8.585 7.750 1.00 93.38 79 VAL A C 1
ATOM 640 O O . VAL A 1 79 ? 3.515 8.627 6.616 1.00 93.38 79 VAL A O 1
ATOM 643 N N . PHE A 1 80 ? 3.009 7.453 8.455 1.00 92.44 80 PHE A N 1
ATOM 644 C CA . PHE A 1 80 ? 3.485 6.178 7.926 1.00 92.44 80 PHE A CA 1
ATOM 645 C C . PHE A 1 80 ? 2.710 5.771 6.668 1.00 92.44 80 PHE A C 1
ATOM 647 O O . PHE A 1 80 ? 3.319 5.434 5.653 1.00 92.44 80 PHE A O 1
ATOM 654 N N . TYR A 1 81 ? 1.379 5.852 6.713 1.00 91.56 81 TYR A N 1
ATOM 655 C CA . TYR A 1 81 ? 0.535 5.506 5.570 1.00 91.56 81 TYR A CA 1
ATOM 656 C C . TYR A 1 81 ? 0.725 6.476 4.399 1.00 91.56 81 TYR A C 1
ATOM 658 O O . TYR A 1 81 ? 0.818 6.041 3.253 1.00 91.56 81 TYR A O 1
ATOM 666 N N . LEU A 1 82 ? 0.886 7.772 4.685 1.00 93.94 82 LEU A N 1
ATOM 667 C CA . LEU A 1 82 ? 1.204 8.788 3.682 1.00 93.94 82 LEU A CA 1
ATOM 668 C C . LEU A 1 82 ? 2.539 8.510 2.979 1.00 93.94 82 LEU A C 1
ATOM 670 O O . LEU A 1 82 ? 2.617 8.610 1.758 1.00 93.94 82 LEU A O 1
ATOM 674 N N . LEU A 1 83 ? 3.579 8.126 3.723 1.00 95.31 83 LEU A N 1
ATOM 675 C CA . LEU A 1 83 ? 4.871 7.776 3.132 1.00 95.31 83 LEU A CA 1
ATOM 676 C C . LEU A 1 83 ? 4.757 6.558 2.215 1.00 95.31 83 LEU A C 1
ATOM 678 O O . LEU A 1 83 ? 5.283 6.593 1.106 1.00 95.31 83 LEU A O 1
ATOM 682 N N . ILE A 1 84 ? 4.044 5.506 2.635 1.00 93.31 84 ILE A N 1
ATOM 683 C CA . ILE A 1 84 ? 3.803 4.335 1.777 1.00 93.31 84 ILE A CA 1
ATOM 684 C C . ILE A 1 84 ? 3.050 4.736 0.510 1.00 93.31 84 ILE A C 1
ATOM 686 O O . ILE A 1 84 ? 3.424 4.296 -0.577 1.00 93.31 84 ILE A O 1
ATOM 690 N N . PHE A 1 85 ? 2.041 5.597 0.626 1.00 94.94 85 PHE A N 1
ATOM 691 C CA . PHE A 1 85 ? 1.281 6.088 -0.518 1.00 94.94 85 PHE A CA 1
ATOM 692 C C . PHE A 1 85 ? 2.164 6.844 -1.512 1.00 94.94 85 PHE A C 1
ATOM 694 O O . PHE A 1 85 ? 2.169 6.527 -2.701 1.00 94.94 85 PHE A O 1
ATOM 701 N N . VAL A 1 86 ? 2.978 7.785 -1.029 1.00 95.50 86 VAL A N 1
ATOM 702 C CA . VAL A 1 86 ? 3.888 8.572 -1.873 1.00 95.50 86 VAL A CA 1
ATOM 703 C C . VAL A 1 86 ? 4.969 7.692 -2.506 1.00 95.50 86 VAL A C 1
ATOM 705 O O . VAL A 1 86 ? 5.243 7.836 -3.695 1.00 95.50 86 VAL A O 1
ATOM 708 N N . MET A 1 87 ? 5.552 6.746 -1.762 1.00 92.31 87 MET A N 1
ATOM 709 C CA . MET A 1 87 ? 6.510 5.782 -2.322 1.00 92.31 87 MET A CA 1
ATOM 710 C C . MET A 1 87 ? 5.865 4.908 -3.403 1.00 92.31 87 MET A C 1
ATOM 712 O O . MET A 1 87 ? 6.467 4.685 -4.450 1.00 92.31 87 MET A O 1
ATOM 716 N N . SER A 1 88 ? 4.629 4.459 -3.180 1.00 90.88 88 SER A N 1
ATOM 717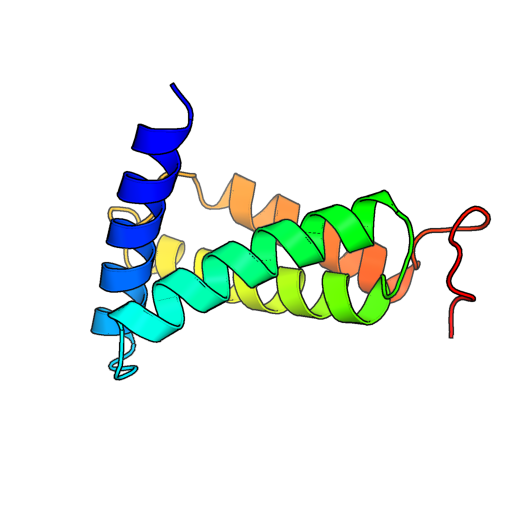 C CA . SER A 1 88 ? 3.885 3.655 -4.154 1.00 90.88 88 SER A CA 1
ATOM 718 C C . SER A 1 88 ? 3.564 4.459 -5.412 1.00 90.88 88 SER A C 1
ATOM 720 O O . SER A 1 88 ? 3.755 3.956 -6.511 1.00 90.88 88 SER A O 1
ATOM 722 N N . LEU A 1 89 ? 3.158 5.727 -5.284 1.00 92.06 89 LEU A N 1
ATOM 723 C CA . LEU A 1 89 ? 2.980 6.621 -6.433 1.00 92.06 89 LEU A CA 1
ATOM 724 C C . LEU A 1 89 ? 4.295 6.858 -7.181 1.00 92.06 89 LEU A C 1
ATOM 726 O O . LEU A 1 89 ? 4.317 6.810 -8.406 1.00 92.06 89 LEU A O 1
ATOM 730 N N . SER A 1 90 ? 5.396 7.066 -6.457 1.00 91.00 90 SER A N 1
ATOM 731 C CA . SER A 1 90 ? 6.722 7.216 -7.059 1.00 91.00 90 SER A CA 1
ATOM 732 C C . SER A 1 90 ? 7.088 5.998 -7.912 1.00 91.00 90 SER A C 1
ATOM 734 O O . SER A 1 90 ? 7.471 6.162 -9.068 1.00 91.00 90 SER A O 1
ATOM 736 N N . LEU A 1 91 ? 6.887 4.782 -7.389 1.00 87.38 91 LEU A N 1
ATOM 737 C CA . LEU A 1 91 ? 7.118 3.528 -8.116 1.00 87.38 91 LEU A CA 1
ATOM 738 C C . LEU A 1 91 ? 6.136 3.316 -9.273 1.00 87.38 91 LEU A C 1
ATOM 740 O O . LEU A 1 91 ? 6.513 2.757 -10.299 1.00 87.38 91 LEU A O 1
ATOM 744 N N . LEU A 1 92 ? 4.889 3.765 -9.127 1.00 87.31 92 LEU A N 1
ATOM 745 C CA . LEU A 1 92 ? 3.879 3.671 -10.177 1.00 87.31 92 LEU A CA 1
ATOM 746 C C . LEU A 1 92 ? 4.263 4.517 -11.400 1.00 87.31 92 LEU A C 1
ATOM 748 O O . LEU A 1 92 ? 4.135 4.037 -12.522 1.00 87.31 92 LEU A O 1
ATOM 752 N N . PHE A 1 93 ? 4.749 5.745 -11.185 1.00 84.81 93 PHE A N 1
ATOM 753 C CA . PHE A 1 93 ? 5.127 6.660 -12.270 1.00 84.81 93 PHE A CA 1
ATOM 754 C C . PHE A 1 93 ? 6.560 6.467 -12.773 1.00 84.81 93 PHE A C 1
ATOM 756 O O . PHE A 1 93 ? 6.813 6.640 -13.959 1.00 84.81 93 PHE A O 1
ATOM 763 N N . SER A 1 94 ? 7.498 6.122 -11.891 1.00 82.56 94 SER A N 1
ATOM 764 C CA . SER A 1 94 ? 8.921 5.986 -12.247 1.00 82.56 94 SER A CA 1
ATOM 765 C C . SER A 1 94 ? 9.302 4.556 -12.644 1.00 82.56 94 SER A C 1
ATOM 767 O O . SER A 1 94 ? 10.380 4.338 -13.195 1.00 82.56 94 SER A O 1
ATOM 769 N N . GLY A 1 95 ? 8.444 3.573 -12.347 1.00 76.75 95 GLY A N 1
ATOM 770 C CA . GLY A 1 95 ? 8.763 2.151 -12.458 1.00 76.75 95 GLY A CA 1
ATOM 771 C C . GLY A 1 95 ? 9.779 1.691 -11.405 1.00 76.75 95 GLY A C 1
ATOM 772 O O . GLY A 1 95 ? 10.211 2.454 -10.541 1.00 76.75 95 GLY A O 1
ATOM 773 N N . ALA A 1 96 ? 10.193 0.424 -11.483 1.00 74.75 96 ALA A N 1
ATOM 774 C CA . ALA A 1 96 ? 11.229 -0.137 -10.609 1.00 74.75 96 ALA A CA 1
ATOM 775 C C . ALA A 1 96 ? 12.675 0.143 -11.073 1.00 74.75 96 ALA A C 1
ATOM 777 O O . ALA A 1 96 ? 13.629 -0.354 -10.473 1.00 74.75 96 ALA A O 1
ATOM 778 N N . GLY A 1 97 ? 12.849 0.988 -12.097 1.00 69.25 97 GLY A N 1
ATOM 779 C CA . GLY A 1 97 ? 14.152 1.422 -12.606 1.00 69.25 97 GLY A CA 1
ATOM 780 C C . GLY A 1 97 ? 14.823 0.434 -13.570 1.00 69.25 97 GLY A C 1
ATOM 781 O O . GLY A 1 97 ? 14.263 -0.591 -13.935 1.00 69.25 97 GLY A O 1
ATOM 782 N N . PHE A 1 98 ? 16.052 0.757 -13.991 1.00 62.69 98 PHE A N 1
ATOM 783 C CA . PHE A 1 98 ? 16.798 0.055 -15.055 1.00 62.69 98 PHE A CA 1
ATOM 784 C C . PHE A 1 98 ? 17.103 -1.430 -14.770 1.00 62.69 98 PHE A C 1
ATOM 786 O O . PHE A 1 98 ? 17.320 -2.200 -15.698 1.00 62.69 98 PHE A O 1
ATOM 793 N N . TYR A 1 99 ? 17.128 -1.832 -13.496 1.00 58.91 99 TYR A N 1
ATOM 794 C CA . TYR A 1 99 ? 17.400 -3.211 -13.066 1.00 58.91 99 TYR A CA 1
ATOM 795 C C . TYR A 1 99 ? 16.133 -4.051 -12.847 1.00 58.91 99 TYR A C 1
ATOM 797 O O . TYR A 1 99 ? 16.227 -5.188 -12.385 1.00 58.91 99 TYR A O 1
ATOM 805 N N . ALA A 1 100 ? 14.952 -3.502 -13.134 1.00 62.75 100 ALA A N 1
ATOM 806 C CA . ALA A 1 100 ? 13.705 -4.242 -13.049 1.00 62.75 100 ALA A CA 1
ATOM 807 C C . ALA A 1 100 ? 13.618 -5.286 -14.172 1.00 62.75 100 ALA A C 1
ATOM 809 O O . ALA A 1 100 ? 14.051 -5.049 -15.298 1.00 62.75 100 ALA A O 1
ATOM 810 N N . PHE A 1 101 ? 13.033 -6.444 -13.864 1.00 59.59 101 PHE A N 1
ATOM 811 C CA . PHE A 1 101 ? 12.681 -7.436 -14.884 1.00 59.59 101 PHE A CA 1
ATOM 812 C C . PHE A 1 101 ? 11.519 -6.951 -15.768 1.00 59.59 101 PHE A C 1
ATOM 814 O O . PHE A 1 101 ? 11.345 -7.460 -16.874 1.00 59.59 101 PHE A O 1
ATOM 821 N N . ASP A 1 102 ? 10.745 -5.970 -15.291 1.00 56.81 102 ASP A N 1
ATOM 822 C CA . ASP A 1 102 ? 9.748 -5.244 -16.076 1.00 56.81 102 ASP A CA 1
ATOM 823 C C . ASP A 1 102 ? 10.389 -4.112 -16.890 1.00 56.81 102 ASP A C 1
ATOM 825 O O . ASP A 1 102 ? 11.077 -3.247 -16.341 1.00 56.81 102 ASP A O 1
ATOM 829 N N . LEU A 1 103 ? 10.088 -4.060 -18.193 1.00 51.88 103 LEU A N 1
ATOM 830 C CA . LEU A 1 103 ? 10.238 -2.821 -18.955 1.00 51.88 103 LEU A CA 1
ATOM 831 C C . LEU A 1 103 ? 9.211 -1.803 -18.430 1.00 51.88 103 LEU A C 1
ATOM 833 O O . LEU A 1 103 ? 8.035 -2.156 -18.309 1.00 51.88 103 LEU A O 1
ATOM 837 N N . PRO A 1 104 ? 9.607 -0.550 -18.142 1.00 53.25 104 PRO A N 1
ATOM 838 C CA . PRO A 1 104 ? 8.629 0.503 -17.914 1.00 53.25 104 PRO A CA 1
ATOM 839 C C . PRO A 1 104 ? 7.779 0.649 -19.185 1.00 53.25 104 PRO A C 1
ATOM 841 O O . PRO A 1 104 ? 8.336 0.826 -20.270 1.00 53.25 104 PRO A O 1
ATOM 844 N N . LEU A 1 105 ? 6.454 0.504 -19.053 1.00 50.78 105 LEU A N 1
ATOM 845 C CA . LEU A 1 105 ? 5.502 0.895 -20.102 1.00 50.78 105 LEU A CA 1
ATOM 846 C C . LEU A 1 105 ? 5.636 2.387 -20.417 1.00 50.78 105 LEU A C 1
ATOM 848 O O . LEU A 1 105 ? 5.724 3.172 -19.443 1.00 50.78 105 LEU A O 1
#

Secondary structure (DSSP, 8-state):
-HHHHHHHHHHHHHHHHHHTT-SSHHHHHHHHHHHHHHHHHHHHHTSSHHHHHHHHHHHHHHHHHHHHH-TTT-SS-HHHHHHHHHHHHHHHHH-S-TT-SSPP-